Protein AF-A0A699UVB7-F1 (afdb_monomer)

Mean predicted aligned error: 17.93 Å

Structure (mmCIF, N/CA/C/O backbone):
data_AF-A0A699UVB7-F1
#
_entry.id   AF-A0A699UVB7-F1
#
loop_
_atom_site.group_PDB
_atom_site.id
_atom_site.type_symbol
_atom_site.label_atom_id
_atom_site.label_alt_id
_atom_site.label_comp_id
_atom_site.label_asym_id
_atom_site.label_entity_id
_atom_site.label_seq_id
_atom_site.pdbx_PDB_ins_code
_atom_site.Cartn_x
_atom_site.Cartn_y
_atom_site.Cartn_z
_atom_site.occupancy
_atom_site.B_iso_or_equiv
_atom_site.auth_seq_id
_atom_site.auth_comp_id
_atom_site.auth_asym_id
_atom_site.auth_atom_id
_atom_site.pdbx_PDB_model_num
ATOM 1 N N . THR A 1 1 ? 58.874 0.003 -50.629 1.00 48.28 1 THR A N 1
ATOM 2 C CA . THR A 1 1 ? 58.183 -0.299 -49.359 1.00 48.28 1 THR A CA 1
ATOM 3 C C . THR A 1 1 ? 57.443 0.948 -48.936 1.00 48.28 1 THR A C 1
ATOM 5 O O . THR A 1 1 ? 58.055 1.881 -48.439 1.00 48.28 1 THR A O 1
ATOM 8 N N . THR A 1 2 ? 56.152 1.032 -49.252 1.00 58.12 2 THR A N 1
ATOM 9 C CA . THR A 1 2 ? 55.341 2.214 -48.934 1.00 58.12 2 THR A CA 1
ATOM 10 C C . THR A 1 2 ? 54.922 2.105 -47.473 1.00 58.12 2 THR A C 1
ATOM 12 O O . THR A 1 2 ? 54.071 1.287 -47.136 1.00 58.12 2 THR A O 1
ATOM 15 N N . THR A 1 3 ? 55.590 2.845 -46.591 1.00 60.19 3 THR A N 1
ATOM 16 C CA . THR A 1 3 ? 55.272 2.878 -45.160 1.00 60.19 3 THR A CA 1
ATOM 17 C C . THR A 1 3 ? 54.034 3.742 -44.966 1.00 60.19 3 THR A C 1
ATOM 19 O O . THR A 1 3 ? 54.115 4.966 -45.073 1.00 60.19 3 THR A O 1
ATOM 22 N N . VAL A 1 4 ? 52.886 3.108 -44.737 1.00 74.94 4 VAL A N 1
ATOM 23 C CA . VAL A 1 4 ? 51.675 3.818 -44.313 1.00 74.94 4 VAL A CA 1
ATOM 24 C C . VAL A 1 4 ? 51.954 4.384 -42.926 1.00 74.94 4 VAL A C 1
ATOM 26 O O . VAL A 1 4 ? 52.332 3.638 -42.025 1.00 74.94 4 VAL A O 1
ATOM 29 N N . THR A 1 5 ? 51.856 5.703 -42.781 1.00 82.56 5 THR A N 1
ATOM 30 C CA . THR A 1 5 ? 52.121 6.385 -41.508 1.00 82.56 5 THR A CA 1
ATOM 31 C C . THR A 1 5 ? 50.867 6.372 -40.638 1.00 82.56 5 THR A C 1
ATOM 33 O O . THR A 1 5 ? 49.753 6.402 -41.160 1.00 82.56 5 THR A O 1
ATOM 36 N N . ASP A 1 6 ? 51.017 6.365 -39.313 1.00 80.06 6 ASP A N 1
ATOM 37 C CA . ASP A 1 6 ? 49.884 6.337 -38.372 1.00 80.06 6 ASP A CA 1
ATOM 38 C C . ASP A 1 6 ? 48.868 7.466 -38.618 1.00 80.06 6 ASP A C 1
ATOM 40 O O . ASP A 1 6 ? 47.660 7.274 -38.495 1.00 80.06 6 ASP A O 1
ATOM 44 N N . ALA A 1 7 ? 49.344 8.623 -39.086 1.00 82.00 7 ALA A N 1
ATOM 45 C CA . ALA A 1 7 ? 48.498 9.747 -39.479 1.00 82.00 7 ALA A CA 1
ATOM 46 C C . ALA A 1 7 ? 47.557 9.422 -40.657 1.00 82.00 7 ALA A C 1
ATOM 48 O O . ALA A 1 7 ? 46.427 9.903 -40.695 1.00 82.00 7 ALA A O 1
ATOM 49 N N . GLN A 1 8 ? 47.992 8.595 -41.616 1.00 86.06 8 GLN A N 1
ATOM 50 C CA . GLN A 1 8 ? 47.147 8.165 -42.737 1.00 86.06 8 GLN A CA 1
ATOM 51 C C . GLN A 1 8 ? 46.052 7.202 -42.278 1.00 86.06 8 GLN A C 1
ATOM 53 O O . GLN A 1 8 ? 44.942 7.238 -42.809 1.00 86.06 8 GLN A O 1
ATOM 58 N N . LEU A 1 9 ? 46.354 6.368 -41.281 1.00 85.88 9 LEU A N 1
ATOM 59 C CA . LEU A 1 9 ? 45.382 5.447 -40.708 1.00 85.88 9 LEU A CA 1
ATOM 60 C C . LEU A 1 9 ? 44.329 6.199 -39.882 1.00 85.88 9 LEU A C 1
ATOM 62 O O . LEU A 1 9 ? 43.137 5.955 -40.054 1.00 85.88 9 LEU A O 1
ATOM 66 N N . GLN A 1 1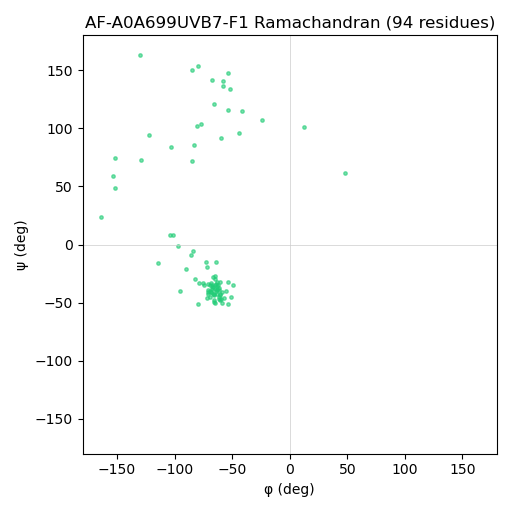0 ? 44.753 7.180 -39.080 1.00 85.69 10 GLN A N 1
ATOM 67 C CA . GLN A 1 10 ? 43.845 8.051 -38.330 1.00 85.69 10 GLN A CA 1
ATOM 68 C C . GLN A 1 10 ? 42.913 8.837 -39.266 1.00 85.69 10 GLN A C 1
ATOM 70 O O . GLN A 1 10 ? 41.703 8.847 -39.065 1.00 85.69 10 GLN A O 1
ATOM 75 N N . ALA A 1 11 ? 43.447 9.390 -40.362 1.00 84.56 11 ALA A N 1
ATOM 76 C CA . ALA A 1 11 ? 42.650 10.121 -41.348 1.00 84.56 11 ALA A CA 1
ATOM 77 C C . ALA A 1 11 ? 41.593 9.246 -42.055 1.00 84.56 11 ALA A C 1
ATOM 79 O O . ALA A 1 11 ? 40.520 9.734 -42.414 1.00 84.56 11 ALA A O 1
ATOM 80 N N . LEU A 1 12 ? 41.872 7.954 -42.261 1.00 89.88 12 LEU A N 1
ATOM 81 C CA . LEU A 1 12 ? 40.901 6.996 -42.804 1.00 89.88 12 LEU A CA 1
ATOM 82 C C . LEU A 1 12 ? 39.771 6.700 -41.810 1.00 89.88 12 LEU A C 1
ATOM 84 O O . LEU A 1 12 ? 38.611 6.626 -42.218 1.00 89.88 12 LEU A O 1
ATOM 88 N N . ILE A 1 13 ? 40.104 6.571 -40.523 1.00 91.44 13 ILE A N 1
ATOM 89 C CA . ILE A 1 13 ? 39.135 6.344 -39.445 1.00 91.44 13 ILE A CA 1
ATOM 90 C C . ILE A 1 13 ? 38.228 7.566 -39.286 1.00 91.44 13 ILE A C 1
ATOM 92 O O . ILE A 1 13 ? 37.007 7.426 -39.333 1.00 91.44 13 ILE A O 1
ATOM 96 N N . ASP A 1 14 ? 38.804 8.764 -39.198 1.00 88.75 14 ASP A N 1
ATOM 97 C CA . ASP A 1 14 ? 38.046 10.007 -39.025 1.00 88.75 14 ASP A CA 1
ATOM 98 C C . ASP A 1 14 ? 37.102 10.255 -40.214 1.00 88.75 14 ASP A C 1
ATOM 100 O O . ASP A 1 14 ? 35.942 10.639 -40.039 1.00 88.75 14 ASP A O 1
ATOM 104 N N . ARG A 1 15 ? 37.558 9.944 -41.437 1.00 88.12 15 ARG A N 1
ATOM 105 C CA . ARG A 1 15 ? 36.730 9.997 -42.650 1.00 88.12 15 ARG A CA 1
ATOM 106 C C . ARG A 1 15 ? 35.570 8.997 -42.608 1.00 88.12 15 ARG A C 1
ATOM 108 O O . ARG A 1 15 ? 34.476 9.333 -43.059 1.00 88.12 15 ARG A O 1
ATOM 115 N N . GLY A 1 16 ? 35.797 7.789 -42.093 1.00 85.69 16 GLY A N 1
ATOM 116 C CA . GLY A 1 16 ? 34.753 6.776 -41.925 1.00 85.69 16 GLY A CA 1
ATOM 117 C C . GLY A 1 16 ? 33.691 7.192 -40.904 1.00 85.69 16 GLY A C 1
ATOM 118 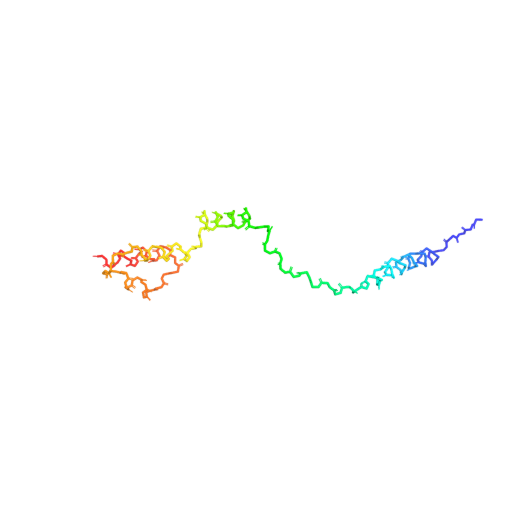O O . GLY A 1 16 ? 32.497 7.062 -41.169 1.00 85.69 16 GLY A O 1
ATOM 119 N N . VAL A 1 17 ? 34.116 7.761 -39.772 1.00 86.31 17 VAL A N 1
ATOM 120 C CA . VAL A 1 17 ? 33.218 8.240 -38.708 1.00 86.31 17 VAL A CA 1
ATOM 121 C C . VAL A 1 17 ? 32.366 9.418 -39.186 1.00 86.31 17 VAL A C 1
ATOM 123 O O . VAL A 1 17 ? 31.156 9.424 -38.968 1.00 86.31 17 VAL A O 1
ATOM 126 N N . ALA A 1 18 ? 32.957 10.384 -39.896 1.00 81.94 18 ALA A N 1
ATOM 127 C CA . ALA A 1 18 ? 32.218 11.521 -40.444 1.00 81.94 18 ALA A CA 1
ATOM 128 C C . ALA A 1 18 ? 31.160 11.100 -41.481 1.00 81.94 18 ALA A C 1
ATOM 130 O O . ALA A 1 18 ? 30.056 11.640 -41.482 1.00 81.94 18 ALA A O 1
ATOM 131 N N . ALA A 1 19 ? 31.466 10.113 -42.332 1.00 77.50 19 ALA A N 1
ATOM 132 C CA . ALA A 1 19 ? 30.517 9.591 -43.315 1.00 77.50 19 ALA A CA 1
ATOM 133 C C . ALA A 1 19 ? 29.326 8.873 -42.654 1.00 77.50 19 ALA A C 1
ATOM 135 O O . ALA A 1 19 ? 28.185 9.104 -43.044 1.00 77.50 19 ALA A O 1
ATOM 136 N N . ALA A 1 20 ? 29.580 8.062 -41.621 1.00 74.69 20 ALA A N 1
ATOM 137 C CA . ALA A 1 20 ? 28.529 7.363 -40.881 1.00 74.69 20 ALA A CA 1
ATOM 138 C C . ALA A 1 20 ? 27.630 8.319 -40.075 1.00 74.69 20 ALA A C 1
ATOM 140 O O . ALA A 1 20 ? 26.430 8.082 -39.948 1.00 74.69 20 ALA A O 1
ATOM 141 N N . LEU A 1 21 ? 28.189 9.411 -39.537 1.00 72.00 21 LEU A N 1
ATOM 142 C CA . LEU A 1 21 ? 27.413 10.444 -38.842 1.00 72.00 21 LEU A CA 1
ATOM 143 C C . LEU A 1 21 ? 26.553 11.266 -39.809 1.00 72.00 21 LEU A C 1
ATOM 145 O O . LEU A 1 21 ? 25.398 11.540 -39.497 1.00 72.00 21 LEU A O 1
ATOM 149 N N . ALA A 1 22 ? 27.073 11.593 -40.996 1.00 68.12 22 ALA A N 1
ATOM 150 C CA . ALA A 1 22 ? 26.325 12.318 -42.024 1.00 68.12 22 ALA A CA 1
ATOM 151 C C . ALA A 1 22 ? 25.118 11.528 -42.571 1.00 68.12 22 ALA A C 1
ATOM 153 O O . ALA A 1 22 ? 24.131 12.128 -42.988 1.00 68.12 22 ALA A O 1
ATOM 154 N N . GLU A 1 23 ? 25.160 10.192 -42.538 1.00 61.16 23 GLU A N 1
ATOM 155 C CA . GLU A 1 23 ? 24.038 9.332 -42.942 1.0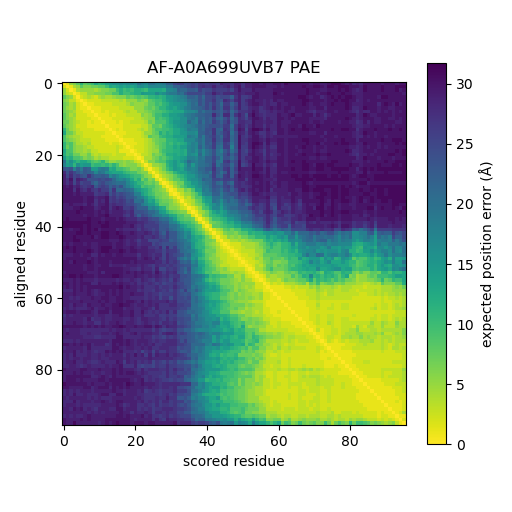0 61.16 23 GLU A CA 1
ATOM 156 C C . GLU A 1 23 ? 22.872 9.357 -41.933 1.00 61.16 23 GLU A C 1
ATOM 158 O O . GLU A 1 23 ? 21.738 9.042 -42.291 1.00 61.16 23 GLU A O 1
ATOM 163 N N . ARG A 1 24 ? 23.105 9.782 -40.679 1.00 62.59 24 ARG A N 1
ATOM 164 C CA . ARG A 1 24 ? 22.058 9.833 -39.639 1.00 62.59 24 ARG A CA 1
ATOM 165 C C . ARG A 1 24 ? 21.223 11.121 -39.627 1.00 62.59 24 ARG A C 1
ATOM 167 O O . ARG A 1 24 ? 20.212 11.135 -38.935 1.00 62.59 24 ARG A O 1
ATOM 174 N N . ASP A 1 25 ? 21.598 12.149 -40.394 1.00 58.16 25 ASP A N 1
ATOM 175 C CA . ASP A 1 25 ? 20.932 13.470 -40.422 1.00 58.16 25 ASP A CA 1
ATOM 176 C C . ASP A 1 25 ? 19.992 13.679 -41.630 1.00 58.16 25 ASP A C 1
ATOM 178 O O . ASP A 1 25 ? 19.472 14.774 -41.846 1.00 58.16 25 ASP A O 1
ATOM 182 N N . ALA A 1 26 ? 19.740 12.632 -42.426 1.00 55.19 26 ALA A N 1
ATOM 183 C CA . ALA A 1 26 ? 18.820 12.681 -43.569 1.00 55.19 26 ALA A CA 1
ATOM 184 C C . ALA A 1 26 ? 17.454 12.014 -43.319 1.00 55.19 26 ALA A C 1
ATOM 186 O O . ALA A 1 26 ? 16.656 11.908 -44.252 1.00 55.19 26 ALA A O 1
ATOM 187 N N . ASP A 1 27 ? 17.141 11.608 -42.084 1.00 57.66 27 ASP A N 1
ATOM 188 C CA . ASP A 1 27 ? 15.779 11.198 -41.722 1.00 57.66 27 ASP A CA 1
ATOM 189 C C . ASP A 1 27 ? 14.967 12.447 -41.360 1.00 57.66 27 ASP A C 1
ATOM 191 O O . ASP A 1 27 ? 14.706 12.773 -40.201 1.00 57.66 27 ASP A O 1
ATOM 195 N N . MET A 1 28 ? 14.649 13.228 -42.397 1.00 53.44 28 MET A N 1
ATOM 196 C CA . MET A 1 28 ? 13.677 14.302 -42.284 1.00 53.44 28 MET A CA 1
ATOM 197 C C . MET A 1 28 ? 12.378 13.734 -41.720 1.00 53.44 28 MET A C 1
ATOM 199 O O . MET A 1 28 ? 11.689 12.954 -42.375 1.00 53.44 28 MET A O 1
ATOM 203 N N . SER A 1 29 ? 12.043 14.212 -40.523 1.00 62.69 29 SER A N 1
ATOM 204 C CA . SER A 1 29 ? 10.730 14.745 -40.172 1.00 62.69 29 SER A CA 1
ATOM 205 C C . SER A 1 29 ? 9.646 14.437 -41.205 1.00 62.69 29 SER A C 1
ATOM 207 O O . SER A 1 29 ? 9.511 15.102 -42.238 1.00 62.69 29 SER A O 1
ATOM 209 N N . ARG A 1 30 ? 8.835 13.435 -40.886 1.00 54.25 30 ARG A N 1
ATOM 210 C CA . ARG A 1 30 ? 7.486 13.345 -41.410 1.00 54.25 30 ARG A CA 1
ATOM 211 C C . ARG A 1 30 ? 6.561 13.292 -40.212 1.00 54.25 30 ARG A C 1
ATOM 213 O O . ARG A 1 30 ? 6.330 12.234 -39.635 1.00 54.25 30 ARG A O 1
ATOM 220 N N . ASP A 1 31 ? 6.085 14.479 -39.849 1.00 61.97 31 ASP A N 1
ATOM 221 C CA . ASP A 1 31 ? 4.826 14.654 -39.139 1.00 61.97 31 ASP A CA 1
ATOM 222 C C . ASP A 1 31 ? 3.802 13.698 -39.752 1.00 61.97 31 ASP A C 1
ATOM 224 O O . ASP A 1 31 ? 3.460 13.761 -40.937 1.00 61.97 31 ASP A O 1
ATOM 228 N N . GLY A 1 32 ? 3.379 12.756 -38.933 1.00 56.59 32 GLY A N 1
ATOM 229 C CA . GLY A 1 32 ? 2.390 11.760 -39.260 1.00 56.59 32 GLY A CA 1
ATOM 230 C C . GLY A 1 32 ? 1.729 11.400 -37.955 1.00 56.59 32 GLY A C 1
ATOM 231 O O . GLY A 1 32 ? 2.042 10.359 -37.385 1.00 56.59 32 GLY A O 1
ATOM 232 N N . ASP A 1 33 ? 0.879 12.307 -37.468 1.00 63.91 33 ASP A N 1
ATOM 233 C CA . ASP A 1 33 ? -0.094 12.046 -36.413 1.00 63.91 33 ASP A CA 1
ATOM 234 C C . ASP A 1 33 ? -0.776 10.704 -36.696 1.00 63.91 33 ASP A C 1
ATOM 236 O O . ASP A 1 33 ? -1.730 10.616 -37.474 1.00 63.91 33 ASP A O 1
ATOM 240 N N . ASN A 1 34 ? -0.279 9.631 -36.081 1.00 61.84 34 ASN A N 1
ATOM 241 C CA . ASN A 1 34 ? -0.964 8.355 -36.116 1.00 61.84 34 ASN A CA 1
ATOM 242 C C . ASN A 1 34 ? -2.014 8.401 -35.015 1.00 61.84 34 ASN A C 1
ATOM 244 O O . ASN A 1 34 ? -1.785 8.044 -33.858 1.00 61.84 34 ASN A O 1
ATOM 248 N N . SER A 1 35 ? -3.157 8.953 -35.402 1.00 64.81 35 SER A N 1
ATOM 249 C CA . SER A 1 35 ? -4.357 9.042 -34.596 1.00 64.81 35 SER A CA 1
ATOM 250 C C . SER A 1 35 ? -4.730 7.664 -34.035 1.00 64.81 35 SER A C 1
ATOM 252 O O . SER A 1 35 ? -4.732 6.658 -34.740 1.00 64.81 35 SER A O 1
ATOM 254 N N . HIS A 1 36 ? -5.042 7.657 -32.741 1.00 60.22 36 HIS A N 1
ATOM 255 C CA . HIS A 1 36 ? -5.493 6.549 -31.901 1.00 60.22 36 HIS A CA 1
ATOM 256 C C . HIS A 1 36 ? -6.183 5.370 -32.612 1.00 60.22 36 HIS A C 1
ATOM 258 O O . HIS A 1 36 ? -7.372 5.413 -32.925 1.00 60.22 36 HIS A O 1
ATOM 264 N N . GLY A 1 37 ? -5.467 4.250 -32.702 1.00 54.38 37 GLY A N 1
ATOM 265 C CA . GLY A 1 37 ? -6.050 2.917 -32.811 1.00 54.38 37 GLY A CA 1
ATOM 266 C C . GLY A 1 37 ? -5.959 2.199 -31.466 1.00 54.38 37 GLY A C 1
ATOM 267 O O . GLY A 1 37 ? -5.020 1.443 -31.236 1.00 54.38 37 GLY A O 1
ATOM 268 N N . LEU A 1 38 ? -6.918 2.443 -30.567 1.00 61.81 38 LEU A N 1
ATOM 269 C CA . LEU A 1 38 ? -7.178 1.587 -29.402 1.00 61.81 38 LEU A CA 1
ATOM 270 C C . LEU A 1 38 ? -7.527 0.185 -29.918 1.00 61.81 38 LEU A C 1
ATOM 272 O O . LEU A 1 38 ? -8.673 -0.081 -30.273 1.00 61.81 38 LEU A O 1
ATOM 276 N N . GLY A 1 39 ? -6.527 -0.686 -30.051 1.00 59.19 39 GLY A N 1
ATOM 277 C CA . GLY A 1 39 ? -6.731 -1.915 -30.811 1.00 59.19 39 GLY A CA 1
ATOM 278 C C . GLY A 1 39 ? -5.710 -3.024 -30.621 1.00 59.19 39 GLY A C 1
ATOM 279 O O . GLY A 1 39 ? -5.606 -3.848 -31.517 1.00 59.19 39 GLY A O 1
ATOM 280 N N . THR A 1 40 ? -4.974 -3.105 -29.508 1.00 55.19 40 THR A N 1
ATOM 281 C CA . THR A 1 40 ? -4.143 -4.295 -29.215 1.00 55.19 40 THR A CA 1
ATOM 282 C C . THR A 1 40 ? -3.936 -4.537 -27.719 1.00 55.19 40 THR A C 1
ATOM 284 O O . THR A 1 40 ? -2.801 -4.709 -27.289 1.00 55.19 40 THR A O 1
ATOM 287 N N . ASP A 1 41 ? -4.977 -4.528 -26.885 1.00 59.19 41 ASP A N 1
ATOM 288 C CA . ASP A 1 41 ? -4.725 -4.657 -25.444 1.00 59.19 41 ASP A CA 1
ATOM 289 C C . ASP A 1 41 ? -5.892 -5.268 -24.654 1.00 59.19 41 ASP A C 1
ATOM 291 O O . ASP A 1 41 ? -6.473 -4.663 -23.774 1.00 59.19 41 ASP A O 1
ATOM 295 N N . GLY A 1 42 ? -6.295 -6.488 -25.019 1.00 58.16 42 GLY A N 1
ATOM 296 C CA . GLY A 1 42 ? -7.144 -7.314 -24.145 1.00 58.16 42 GLY A CA 1
ATOM 297 C C . GLY A 1 42 ? -6.316 -8.287 -23.306 1.00 58.16 42 GLY A C 1
ATOM 298 O O . GLY A 1 42 ? -6.562 -8.481 -22.127 1.00 58.16 42 GLY A O 1
ATOM 299 N N . ARG A 1 43 ? -5.281 -8.882 -23.914 1.00 59.91 43 ARG A N 1
ATOM 300 C CA . ARG A 1 43 ? -4.473 -9.947 -23.291 1.00 59.91 43 ARG A CA 1
ATOM 301 C C . ARG A 1 43 ? -3.380 -9.414 -22.359 1.00 59.91 43 ARG A C 1
ATOM 303 O O . ARG A 1 43 ? -2.997 -10.115 -21.433 1.00 59.91 43 ARG A O 1
ATOM 310 N N . ARG A 1 44 ? -2.859 -8.208 -22.626 1.00 59.94 44 ARG A N 1
ATOM 311 C CA . ARG A 1 44 ? -1.829 -7.556 -21.797 1.00 59.94 44 ARG A CA 1
ATOM 312 C C . ARG A 1 44 ? -2.463 -6.919 -20.562 1.00 59.94 44 ARG A C 1
ATOM 314 O O . ARG A 1 44 ? -2.088 -7.318 -19.470 1.00 59.94 44 ARG A O 1
ATOM 321 N N . GLN A 1 45 ? -3.511 -6.112 -20.731 1.00 62.69 45 GLN A N 1
ATOM 322 C CA . GLN A 1 45 ? -4.388 -5.663 -19.640 1.00 62.69 45 GLN A CA 1
ATOM 323 C C . GLN A 1 45 ? -4.915 -6.801 -18.756 1.00 62.69 45 GLN A C 1
ATOM 325 O O . GLN A 1 45 ? -4.889 -6.689 -17.535 1.00 62.69 45 GLN A O 1
ATOM 330 N N . GLU A 1 46 ? -5.387 -7.913 -19.330 1.00 64.88 46 GLU A N 1
ATOM 331 C CA . GLU A 1 46 ? -5.892 -9.031 -18.523 1.00 64.88 46 GLU A CA 1
ATOM 332 C C . GLU A 1 46 ? -4.785 -9.686 -17.682 1.00 64.88 46 GLU A C 1
ATOM 334 O O . GLU A 1 46 ? -5.023 -10.020 -16.520 1.00 64.88 46 GLU A O 1
ATOM 339 N N . LEU A 1 47 ? -3.570 -9.808 -18.229 1.00 71.06 47 LEU A N 1
ATOM 340 C CA . LEU A 1 47 ? -2.406 -10.300 -17.494 1.00 71.06 47 LEU A CA 1
ATOM 341 C C . LEU A 1 47 ? -1.965 -9.314 -16.403 1.00 71.06 47 LEU A C 1
ATOM 343 O O . LEU A 1 47 ? -1.666 -9.742 -15.294 1.00 71.06 47 LEU A O 1
ATOM 347 N N . GLU A 1 48 ? -1.977 -8.012 -16.686 1.00 65.00 48 GLU A N 1
ATOM 348 C CA . GLU A 1 48 ? -1.655 -6.943 -15.733 1.00 65.00 48 GLU A CA 1
ATOM 349 C C . GLU A 1 48 ? -2.635 -6.957 -14.546 1.00 65.00 48 GLU A C 1
ATOM 351 O O . GLU A 1 48 ? -2.223 -7.079 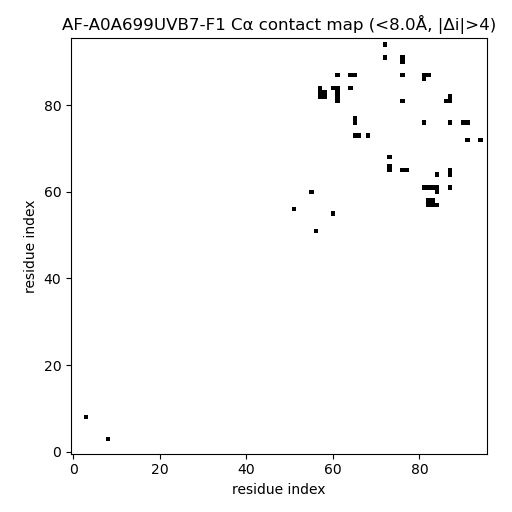-13.394 1.00 65.00 48 GLU A O 1
ATOM 356 N N . LEU A 1 49 ? -3.941 -7.054 -14.822 1.00 74.00 49 LEU A N 1
ATOM 357 C CA . LEU A 1 49 ? -4.980 -7.229 -13.801 1.00 74.00 49 LEU A CA 1
ATOM 358 C C . LEU A 1 49 ? -4.879 -8.568 -13.049 1.00 74.00 49 LEU A C 1
ATOM 360 O O . LEU A 1 49 ? -5.338 -8.681 -11.910 1.00 74.00 49 LEU A O 1
ATOM 364 N N . MET A 1 50 ? -4.372 -9.637 -13.670 1.00 75.56 50 MET A N 1
ATOM 365 C CA . MET A 1 50 ? -4.086 -10.897 -12.970 1.00 75.56 50 MET A CA 1
ATOM 366 C C . MET A 1 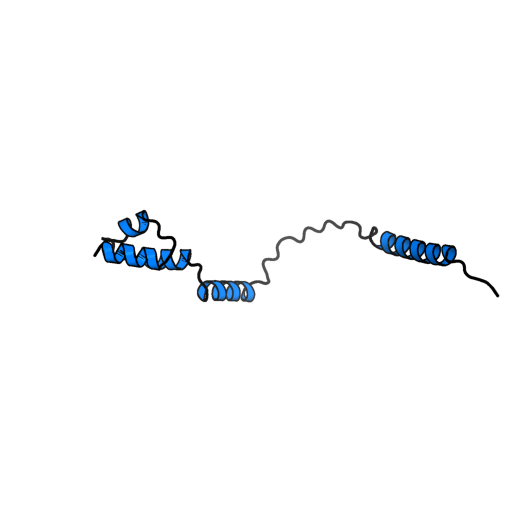50 ? -2.877 -10.752 -12.036 1.00 75.56 50 MET A C 1
ATOM 368 O O . MET A 1 50 ? -2.948 -11.231 -10.905 1.00 75.56 50 MET A O 1
ATOM 372 N N . CYS A 1 51 ? -1.817 -10.059 -12.462 1.00 70.00 51 CYS A N 1
ATOM 373 C CA . CYS A 1 51 ? -0.639 -9.765 -11.646 1.00 70.00 51 CYS A CA 1
ATOM 374 C C . CYS A 1 51 ? -0.996 -8.914 -10.417 1.00 70.00 51 CYS A C 1
ATOM 376 O O . CYS A 1 51 ? -0.624 -9.292 -9.307 1.00 70.00 51 CYS A O 1
ATOM 378 N N . ASP A 1 52 ? -1.810 -7.867 -10.580 1.00 73.81 52 ASP A N 1
ATOM 379 C CA . ASP A 1 52 ? -2.292 -7.027 -9.470 1.00 73.81 52 ASP A CA 1
ATOM 380 C C . ASP A 1 52 ? -3.177 -7.797 -8.476 1.00 73.81 52 ASP A C 1
ATOM 382 O O . ASP A 1 52 ? -3.171 -7.548 -7.267 1.00 73.81 52 ASP A O 1
ATOM 386 N N . ARG A 1 53 ? -3.960 -8.768 -8.969 1.00 75.44 53 ARG A N 1
ATOM 387 C CA . ARG A 1 53 ? -4.782 -9.647 -8.119 1.00 75.44 53 ARG A CA 1
ATOM 388 C C . ARG A 1 53 ? -3.950 -10.693 -7.386 1.00 75.44 53 ARG A C 1
ATOM 390 O O . ARG A 1 53 ? -4.300 -11.043 -6.260 1.00 75.44 53 ARG A O 1
ATOM 397 N N . MET A 1 54 ? -2.887 -11.195 -8.011 1.00 80.00 54 MET A N 1
ATOM 398 C CA . MET A 1 54 ? -2.016 -12.211 -7.422 1.00 80.00 54 MET A CA 1
ATOM 399 C C . MET A 1 54 ? -1.031 -11.609 -6.412 1.00 80.00 54 MET A C 1
ATOM 401 O O . MET A 1 54 ? -0.745 -12.242 -5.397 1.00 80.00 54 MET A O 1
ATOM 405 N N . PHE A 1 55 ? -0.582 -10.371 -6.636 1.00 68.00 55 PHE A N 1
ATOM 406 C CA . PHE A 1 55 ? 0.292 -9.622 -5.731 1.00 68.00 55 PHE A CA 1
ATOM 407 C C . PHE A 1 55 ? -0.274 -8.230 -5.439 1.00 68.00 55 PHE A C 1
ATOM 409 O O . PHE A 1 55 ? 0.259 -7.228 -5.911 1.00 68.00 55 PHE A O 1
ATOM 416 N N . PRO A 1 56 ? -1.348 -8.145 -4.640 1.00 75.12 56 PRO A N 1
ATOM 417 C CA . PRO A 1 56 ? -1.904 -6.853 -4.291 1.00 75.12 56 PRO A CA 1
ATOM 418 C C . PRO A 1 56 ? -0.937 -6.071 -3.406 1.00 75.12 56 PRO A C 1
ATOM 420 O O . PRO A 1 56 ? -0.315 -6.640 -2.503 1.00 75.12 56 PRO A O 1
ATOM 423 N N . GLU A 1 57 ? -0.868 -4.762 -3.630 1.00 87.31 57 GLU A N 1
ATOM 424 C CA . GLU A 1 57 ? -0.151 -3.837 -2.754 1.00 87.31 57 GLU A CA 1
ATOM 425 C C . GLU A 1 57 ? -0.616 -3.985 -1.296 1.00 87.31 57 GLU A C 1
ATOM 427 O O . GLU A 1 57 ? -1.789 -4.264 -1.023 1.00 87.31 57 GLU A O 1
ATOM 432 N N . GLU A 1 58 ? 0.290 -3.770 -0.339 1.00 86.88 58 GLU A N 1
ATOM 433 C CA . GLU A 1 58 ? -0.028 -3.846 1.095 1.00 86.88 58 GLU A CA 1
ATOM 434 C C . GLU A 1 58 ? -1.188 -2.909 1.472 1.00 86.88 58 GLU A C 1
ATOM 436 O O . GLU A 1 58 ? -2.115 -3.320 2.167 1.00 86.88 58 GLU A O 1
ATOM 441 N N . SER A 1 59 ? -1.218 -1.699 0.908 1.00 85.50 59 SER A N 1
ATOM 442 C CA . SER A 1 59 ? -2.308 -0.725 1.069 1.00 85.50 59 SER A CA 1
ATOM 443 C C . SER A 1 59 ? -3.665 -1.269 0.598 1.00 85.50 59 SER A C 1
ATOM 445 O O . SER A 1 59 ? -4.685 -1.075 1.262 1.00 85.50 59 SER A O 1
ATOM 447 N N . ALA A 1 60 ? -3.692 -1.993 -0.524 1.00 90.19 60 ALA A N 1
ATOM 448 C CA . ALA A 1 60 ? -4.900 -2.598 -1.070 1.00 90.19 60 ALA A CA 1
ATOM 449 C C . ALA A 1 60 ? -5.399 -3.748 -0.190 1.00 90.19 60 ALA A C 1
ATOM 451 O O . ALA A 1 60 ? -6.609 -3.946 -0.047 1.00 90.19 60 ALA A O 1
ATOM 452 N N . LYS A 1 61 ? -4.484 -4.504 0.424 1.00 90.25 61 LYS A N 1
ATOM 453 C CA . LYS A 1 61 ? -4.852 -5.540 1.388 1.00 90.25 61 LYS A CA 1
ATOM 454 C C . LYS A 1 61 ? -5.407 -4.940 2.682 1.00 90.25 61 LYS A C 1
ATOM 456 O O . LYS A 1 61 ? -6.462 -5.384 3.126 1.00 90.25 61 LYS A O 1
ATOM 461 N N . VAL A 1 62 ? -4.763 -3.901 3.222 1.00 92.38 62 VAL A N 1
ATOM 462 C CA . VAL A 1 62 ? -5.247 -3.175 4.406 1.00 92.38 62 VAL A CA 1
ATOM 463 C C . VAL A 1 62 ? -6.625 -2.582 4.144 1.00 92.38 62 VAL A C 1
ATOM 465 O O . VAL A 1 62 ? -7.532 -2.783 4.940 1.00 92.38 62 VAL A O 1
ATOM 468 N N . LYS A 1 63 ? -6.831 -1.926 2.998 1.00 90.88 63 LYS A N 1
ATOM 469 C CA . LYS A 1 63 ? -8.138 -1.369 2.635 1.00 90.88 63 LYS A CA 1
ATOM 470 C C . LYS A 1 63 ? -9.232 -2.437 2.611 1.00 90.88 63 LYS A C 1
ATOM 472 O O . LYS A 1 63 ? -10.286 -2.227 3.194 1.00 90.88 63 LYS A O 1
ATOM 477 N N . ARG A 1 64 ? -8.972 -3.597 1.995 1.00 92.31 64 ARG A N 1
ATOM 478 C CA . ARG A 1 64 ? -9.929 -4.717 1.989 1.00 92.31 64 ARG A CA 1
ATOM 479 C C . ARG A 1 64 ? -10.210 -5.269 3.383 1.00 92.31 64 ARG A C 1
ATOM 481 O O . ARG A 1 64 ? -11.335 -5.682 3.637 1.00 92.31 64 ARG A O 1
ATOM 488 N N . TYR A 1 65 ? -9.205 -5.294 4.255 1.00 91.94 65 TYR A N 1
ATOM 489 C CA . TYR A 1 65 ? -9.382 -5.687 5.648 1.00 91.94 65 TYR A CA 1
ATOM 490 C C . 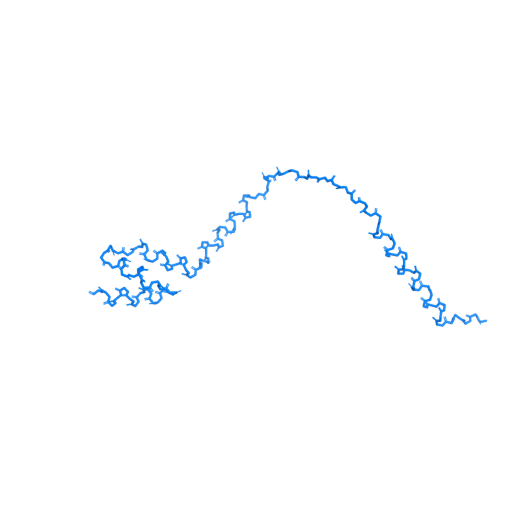TYR A 1 65 ? -10.277 -4.687 6.388 1.00 91.94 65 TYR A C 1
ATOM 492 O O . TYR A 1 65 ? -11.273 -5.099 6.969 1.00 91.94 65 TYR A O 1
ATOM 500 N N . VAL A 1 66 ? -9.979 -3.386 6.290 1.00 93.06 66 VAL A N 1
ATOM 501 C CA . VAL A 1 66 ? -10.765 -2.307 6.911 1.00 93.06 66 VAL A CA 1
ATOM 502 C C . VAL A 1 66 ? -12.206 -2.324 6.411 1.00 93.06 66 VAL A C 1
ATOM 504 O O . VAL A 1 66 ? -13.110 -2.386 7.232 1.00 93.06 66 VAL A O 1
ATOM 507 N N . ASP A 1 67 ? -12.422 -2.364 5.092 1.00 92.25 67 ASP A N 1
ATOM 508 C CA . ASP A 1 67 ? -13.756 -2.365 4.469 1.00 92.25 67 ASP A CA 1
ATOM 509 C C . ASP A 1 67 ? -14.588 -3.625 4.824 1.00 92.25 67 ASP A C 1
ATOM 511 O O . ASP A 1 67 ? -15.797 -3.645 4.600 1.00 92.25 67 ASP A O 1
ATOM 515 N N . GLY A 1 68 ? -13.964 -4.688 5.353 1.00 92.12 68 GLY A N 1
ATOM 516 C CA . GLY A 1 68 ? -14.626 -5.927 5.780 1.00 92.12 68 GLY A CA 1
ATOM 517 C C . GLY A 1 68 ? -14.941 -6.019 7.279 1.00 92.12 68 GLY A C 1
ATOM 518 O O . GLY A 1 68 ? -15.479 -7.041 7.713 1.00 92.12 68 GLY A O 1
ATOM 519 N N . LEU A 1 69 ? -14.586 -5.008 8.080 1.00 92.38 69 LEU A N 1
ATOM 520 C CA . LEU A 1 69 ? -14.797 -5.018 9.531 1.00 92.38 69 LEU A CA 1
ATOM 521 C C . LEU A 1 69 ? -16.246 -4.677 9.925 1.00 92.38 69 LEU A C 1
ATOM 523 O O . LEU A 1 69 ? -16.924 -3.944 9.207 1.00 92.38 69 LEU A O 1
ATOM 527 N N . PRO A 1 70 ? -16.723 -5.148 11.096 1.00 90.12 70 PRO A N 1
ATOM 528 C CA . PRO A 1 70 ? -17.996 -4.708 11.663 1.00 90.12 70 PRO A CA 1
ATOM 529 C C . PRO A 1 70 ? -18.026 -3.190 11.892 1.00 90.12 70 PRO A C 1
ATOM 531 O O . PRO A 1 70 ? -17.053 -2.629 12.402 1.00 90.12 70 PRO A O 1
ATOM 534 N N . ASP A 1 71 ? -19.171 -2.553 11.623 1.00 89.62 71 ASP A N 1
ATOM 535 C CA . ASP A 1 71 ? -19.369 -1.094 11.735 1.00 89.62 71 ASP A CA 1
ATOM 536 C C . ASP A 1 71 ? -18.877 -0.506 13.070 1.00 89.62 71 ASP A C 1
ATOM 538 O O . ASP A 1 71 ? -18.332 0.593 13.105 1.00 89.62 71 ASP A O 1
ATOM 542 N N . MET A 1 72 ? -19.005 -1.262 14.168 1.00 89.44 72 MET A N 1
ATOM 543 C CA . MET A 1 72 ? -18.595 -0.832 15.512 1.00 89.44 72 MET A CA 1
ATOM 544 C C . MET A 1 72 ? -17.099 -0.505 15.634 1.00 89.44 72 MET A C 1
ATOM 546 O O . MET A 1 72 ? -16.732 0.353 16.430 1.00 89.44 72 MET A O 1
ATOM 550 N N . ILE A 1 73 ? -16.240 -1.187 14.872 1.00 93.62 73 ILE A N 1
ATOM 551 C CA . ILE A 1 73 ? -14.778 -1.012 14.919 1.00 93.62 73 ILE A CA 1
ATOM 552 C C . ILE A 1 73 ? -14.213 -0.442 13.615 1.00 93.62 73 ILE A C 1
ATOM 554 O O . ILE A 1 73 ? -13.088 0.059 13.601 1.00 93.62 73 ILE A O 1
ATOM 558 N N . HIS A 1 74 ? -14.997 -0.475 12.534 1.00 93.19 74 HIS A N 1
ATOM 559 C CA . HIS A 1 74 ? -14.622 0.019 11.213 1.00 93.19 74 HIS A CA 1
ATOM 560 C C . HIS A 1 74 ? -14.128 1.472 11.253 1.00 93.19 74 HIS A C 1
ATOM 562 O O . HIS A 1 74 ? -13.037 1.771 10.765 1.00 93.19 74 HIS A O 1
ATOM 568 N N . ASP A 1 75 ? -14.892 2.375 11.873 1.00 92.31 75 ASP A N 1
ATOM 569 C CA . ASP A 1 75 ? -14.568 3.807 11.879 1.00 92.31 75 ASP A CA 1
ATOM 570 C C . ASP A 1 75 ? -13.304 4.116 12.687 1.00 92.31 75 ASP A C 1
ATOM 572 O O . ASP A 1 75 ? -12.475 4.925 12.260 1.00 92.31 75 ASP A O 1
ATOM 576 N N . SER A 1 76 ? -13.109 3.420 13.807 1.00 92.38 76 SER A N 1
ATOM 577 C CA . SER A 1 76 ? -11.916 3.544 14.647 1.00 92.38 76 SER A CA 1
ATOM 578 C C . SER A 1 76 ? -10.663 3.053 13.918 1.00 92.38 76 SER A C 1
ATOM 580 O O . SER A 1 76 ? -9.655 3.759 13.872 1.00 92.38 76 SER A O 1
ATOM 582 N N . VAL A 1 77 ? -10.731 1.871 13.293 1.00 92.38 77 VAL A N 1
ATOM 583 C CA . VAL A 1 77 ? -9.604 1.285 12.543 1.00 92.38 77 VAL A CA 1
ATOM 584 C C . VAL A 1 77 ? -9.287 2.130 11.306 1.00 92.38 77 VAL A C 1
ATOM 586 O O . VAL A 1 77 ? -8.129 2.335 10.949 1.00 92.38 77 VAL A O 1
ATOM 589 N N . LYS A 1 78 ? -10.305 2.692 10.651 1.00 91.12 78 LYS A N 1
ATOM 590 C CA . LYS A 1 78 ? -10.113 3.601 9.517 1.00 91.12 78 LYS A CA 1
ATOM 591 C C . LYS A 1 78 ? -9.459 4.919 9.935 1.00 91.12 78 LYS A C 1
ATOM 593 O O . LYS A 1 78 ? -8.653 5.464 9.178 1.00 91.12 78 LYS A O 1
ATOM 598 N N . ALA A 1 79 ? -9.791 5.434 11.119 1.00 92.38 79 ALA A N 1
ATOM 599 C CA . ALA A 1 79 ? -9.218 6.668 11.648 1.00 92.38 79 ALA A CA 1
ATOM 600 C C . ALA A 1 79 ? -7.730 6.523 12.004 1.00 92.38 79 ALA A C 1
ATOM 602 O O . ALA A 1 79 ? -6.975 7.477 11.806 1.00 92.38 79 ALA A O 1
ATOM 603 N N . SER A 1 80 ? -7.298 5.341 12.463 1.00 92.69 80 SER A N 1
ATOM 604 C CA . SER A 1 80 ? -5.892 5.068 12.796 1.00 92.69 80 SER A CA 1
ATOM 605 C C . SER A 1 80 ? -4.982 4.937 11.569 1.00 92.69 80 SER A C 1
ATOM 607 O O . SER A 1 80 ? -3.769 5.067 11.708 1.00 92.69 80 SER A O 1
ATOM 609 N N . LYS A 1 81 ? -5.554 4.774 10.362 1.00 92.38 81 LYS A N 1
ATOM 610 C CA . LYS A 1 81 ? -4.832 4.682 9.076 1.00 92.38 81 LYS A CA 1
ATOM 611 C C . LYS A 1 81 ? -3.647 3.700 9.131 1.00 92.38 81 LYS A C 1
ATOM 613 O O . LYS A 1 81 ? -2.507 4.115 8.908 1.00 92.38 81 LYS A O 1
ATOM 618 N N . PRO A 1 82 ? -3.906 2.409 9.397 1.00 91.62 82 PRO A N 1
ATOM 619 C CA . PRO A 1 82 ? -2.848 1.411 9.485 1.00 91.62 82 PRO A CA 1
ATOM 620 C C . PRO A 1 82 ? -2.049 1.340 8.179 1.00 91.62 82 PRO A C 1
ATOM 622 O O . PRO A 1 82 ? -2.614 1.366 7.082 1.00 91.62 82 PRO A O 1
ATOM 625 N N . GLN A 1 83 ? -0.725 1.264 8.297 1.00 92.12 83 GLN A N 1
ATOM 626 C CA . GLN A 1 83 ? 0.184 1.183 7.152 1.00 92.12 83 GLN A CA 1
ATOM 627 C C . GLN A 1 83 ? 0.448 -0.269 6.747 1.00 92.12 83 GLN A C 1
ATOM 629 O O . GLN A 1 83 ? 0.828 -0.539 5.608 1.00 92.12 83 GLN A O 1
ATOM 634 N N . SER A 1 84 ? 0.222 -1.201 7.676 1.00 92.88 84 SER A N 1
ATOM 635 C CA . SER A 1 84 ? 0.366 -2.637 7.469 1.00 92.88 84 SER A CA 1
ATOM 636 C C . SER A 1 84 ? -0.861 -3.406 7.950 1.00 92.88 84 SER A C 1
ATOM 638 O O . SER A 1 84 ? -1.668 -2.926 8.748 1.00 92.88 84 SER A O 1
ATOM 640 N N . MET A 1 85 ? -0.985 -4.649 7.490 1.00 92.06 85 MET A N 1
ATOM 641 C CA . MET A 1 85 ? -2.048 -5.536 7.960 1.00 92.06 85 MET A CA 1
ATOM 642 C C . MET A 1 85 ? -1.955 -5.812 9.459 1.00 92.06 85 MET A C 1
ATOM 644 O O . MET A 1 85 ? -2.973 -5.934 10.128 1.00 92.06 85 MET A O 1
ATOM 648 N N . GLN A 1 86 ? -0.732 -5.948 9.972 1.00 92.88 86 GLN A N 1
ATOM 649 C CA . GLN A 1 86 ? -0.501 -6.352 11.351 1.00 92.88 86 GLN A CA 1
ATOM 650 C C . GLN A 1 86 ? -0.955 -5.261 12.322 1.00 92.88 86 GLN A C 1
ATOM 652 O O . GLN A 1 86 ? -1.661 -5.574 13.271 1.00 92.88 86 GLN A O 1
ATOM 657 N N . GLU A 1 87 ? -0.681 -3.994 12.003 1.00 93.44 87 GLU A N 1
ATOM 658 C CA . GLU A 1 87 ? -1.215 -2.844 12.744 1.00 93.44 87 GLU A CA 1
ATOM 659 C C . GLU A 1 87 ? -2.747 -2.800 12.711 1.00 93.44 87 GLU A C 1
ATOM 661 O O . GLU A 1 87 ? -3.382 -2.559 13.734 1.00 93.44 87 GLU A O 1
ATOM 666 N N . ALA A 1 88 ? -3.360 -3.066 11.550 1.00 92.56 88 ALA A N 1
ATOM 667 C CA . ALA A 1 88 ? -4.817 -3.096 11.434 1.00 92.56 88 ALA A CA 1
ATOM 668 C C . ALA A 1 88 ? -5.441 -4.210 12.298 1.00 92.56 88 ALA A C 1
ATOM 670 O O . ALA A 1 88 ? -6.501 -4.013 12.891 1.00 92.56 88 ALA A O 1
ATOM 671 N N . ILE A 1 89 ? -4.786 -5.373 12.376 1.00 93.06 89 ILE A N 1
ATOM 672 C CA . ILE A 1 89 ? -5.220 -6.520 13.185 1.00 93.06 89 ILE A CA 1
ATOM 673 C C . ILE A 1 89 ? -5.029 -6.248 14.678 1.00 93.06 89 ILE A C 1
ATOM 675 O O . ILE A 1 89 ? -5.941 -6.512 15.460 1.00 93.06 89 ILE A O 1
ATOM 679 N N . GLU A 1 90 ? -3.874 -5.722 15.077 1.00 94.56 90 GLU A N 1
ATOM 680 C CA . GLU A 1 90 ? -3.570 -5.382 16.469 1.00 94.56 90 GLU A CA 1
ATOM 681 C C . GLU A 1 90 ? -4.555 -4.335 16.995 1.00 94.56 90 GLU A C 1
ATOM 683 O O . GLU A 1 90 ? -5.206 -4.564 18.013 1.00 94.56 90 GLU A O 1
ATOM 688 N N . PHE A 1 91 ? -4.781 -3.265 16.228 1.00 93.88 91 PHE A N 1
ATOM 689 C CA . PHE A 1 91 ? -5.743 -2.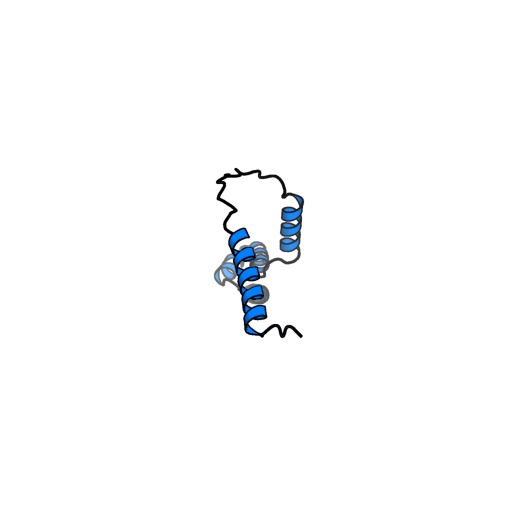222 16.578 1.00 93.88 91 PHE A CA 1
ATOM 690 C C . PHE A 1 91 ? -7.186 -2.750 16.646 1.00 93.88 91 PHE A C 1
ATOM 692 O O . PHE A 1 91 ? -7.928 -2.424 17.570 1.00 93.88 91 PHE A O 1
ATOM 699 N N . ALA A 1 92 ? -7.604 -3.593 15.694 1.00 91.25 92 ALA A N 1
ATOM 700 C CA . ALA A 1 92 ? -8.936 -4.201 15.723 1.00 91.25 92 ALA A CA 1
ATOM 701 C C . ALA A 1 92 ? -9.128 -5.147 16.922 1.00 91.25 92 ALA A C 1
ATOM 703 O O . ALA A 1 92 ? -10.230 -5.223 17.458 1.00 91.25 92 ALA A O 1
ATOM 704 N N . THR A 1 93 ? -8.071 -5.854 17.339 1.00 91.69 93 THR A N 1
ATOM 705 C CA . THR A 1 93 ? -8.098 -6.772 18.490 1.00 91.69 93 THR A CA 1
ATOM 706 C C . THR A 1 93 ? -8.094 -6.013 19.816 1.00 91.69 93 THR A C 1
ATOM 708 O O . THR A 1 93 ? -8.729 -6.456 20.762 1.00 91.69 93 THR A O 1
ATOM 711 N N . GLU A 1 94 ? -7.426 -4.859 19.885 1.00 92.44 94 GLU A N 1
ATOM 712 C CA . GLU A 1 94 ? -7.482 -3.963 21.049 1.00 92.44 94 GLU A CA 1
ATOM 713 C C . GLU A 1 94 ? -8.875 -3.334 21.237 1.00 92.44 94 GLU A C 1
ATOM 715 O O . GLU 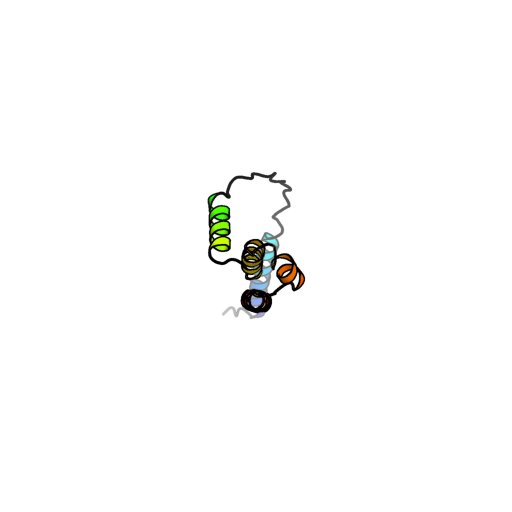A 1 94 ? -9.273 -3.022 22.357 1.00 92.44 94 GLU A O 1
ATOM 720 N N . MET A 1 95 ? -9.632 -3.165 20.147 1.00 87.06 95 MET A N 1
ATOM 721 C CA . MET A 1 95 ? -10.991 -2.609 20.165 1.00 87.06 95 MET A CA 1
ATOM 722 C C . MET A 1 95 ? -12.101 -3.632 20.473 1.00 87.06 95 MET A C 1
ATOM 724 O O . MET A 1 95 ? -13.261 -3.224 20.582 1.00 87.06 95 MET A O 1
ATOM 728 N N . MET A 1 96 ? -11.777 -4.926 20.587 1.00 79.56 96 MET A N 1
ATOM 729 C CA . MET A 1 96 ? -12.709 -5.994 20.996 1.00 79.56 96 MET A CA 1
ATOM 730 C C . MET A 1 96 ? -12.774 -6.150 22.514 1.00 79.56 96 MET A C 1
ATOM 732 O O . MET A 1 96 ? -13.905 -6.348 23.013 1.00 79.56 96 MET A O 1
#

pLDDT: mean 78.55, std 14.01, range [48.28, 94.56]

Foldseek 3Di:
DDDDDPVNVVVVVVVVVVVVVVVVPPPDDDPDPPPDDPDDDPVPVVVVVVVCVVDPDQLVVLVVVLVPDDPQCSVVLVVVPDPGPVSSVVSSVVSD

Sequence (96 aa):
TTT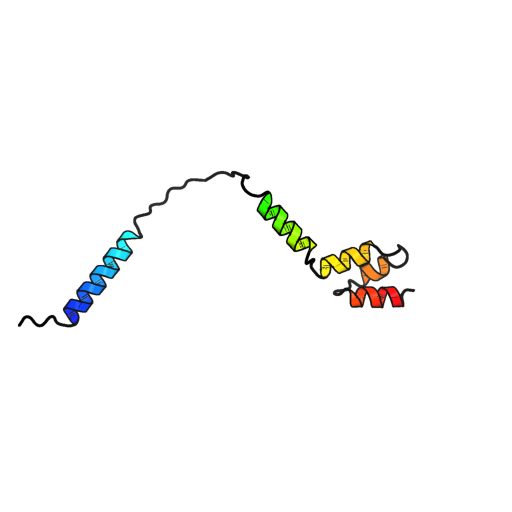VTDAQLQALIDRGVAAALAERDADMSRDGDNSHGLGTDGRRQELELMCDRMFPEESAKVKRYVDGLPDMIHDSVKASKPQSMQEAIEFATEMM

Organism: Tanacetum cinerariifolium (NCBI:txid118510)

Secondary structure (DSSP, 8-state):
-----HHHHHHHHHHHHHHHHHGGG--------------S-SHHHHHHHHHHHHS--HHHHHHHHHHTS-HHHHHHHHHH--SSHHHHHHHHHHT-

Radius of gyration: 32.32 Å; Cα contacts (8 Å, |Δi|>4): 31; chains: 1; bounding box: 78×27×70 Å

Solvent-accessible surface area (backbone atoms only — not comparable to full-atom values): 6068 Å² total; per-residue (Å²): 134,88,78,82,48,72,69,59,55,51,52,53,50,54,53,52,54,52,53,59,54,59,65,68,74,70,75,70,84,71,92,67,88,78,72,87,74,93,78,87,66,66,70,57,54,52,49,51,56,46,48,47,68,76,58,57,53,61,64,59,52,32,49,56,52,49,77,68,46,60,76,91,51,27,61,61,53,58,70,68,59,54,82,41,56,65,54,46,50,53,54,52,60,74,73,107

Nearest PDB structures (foldseek):
  7r23-assembly1_A  TM=5.369E-01  e=3.905E+00  Homo sapiens
  7r24-assembly1_A  TM=4.311E-01  e=6.192E+00  Rattus norvegicus
  8v84-assembly1_i  TM=2.713E-01  e=2.158E+00  Saccharomyces cerevisiae BY4741
  6d90-assembly1_i  TM=2.562E-01  e=7.064E+00  Oryctolagus cuniculus